Protein AF-A0A1D6JJ36-F1 (afdb_monomer_lite)

Radius of gyration: 31.36 Å; chains: 1; bounding box: 40×30×105 Å

Structure (mmCIF, N/CA/C/O backbone):
data_AF-A0A1D6JJ36-F1
#
_entry.id   AF-A0A1D6JJ36-F1
#
loop_
_atom_site.group_PDB
_atom_site.id
_atom_site.type_symbol
_atom_site.label_atom_id
_atom_site.label_alt_id
_atom_site.label_comp_id
_atom_site.label_asym_id
_atom_site.label_entity_id
_atom_site.label_seq_id
_atom_site.pdbx_PDB_ins_code
_atom_site.Cartn_x
_atom_site.Cartn_y
_atom_site.Cartn_z
_atom_site.occupancy
_atom_site.B_iso_or_equiv
_atom_site.auth_seq_id
_atom_site.auth_comp_id
_atom_site.auth_asym_id
_atom_site.auth_atom_id
_atom_site.pdbx_PDB_model_num
ATOM 1 N N . MET A 1 1 ? 16.100 19.252 -15.724 1.00 72.81 1 MET A N 1
ATOM 2 C CA . MET A 1 1 ? 16.380 17.835 -15.409 1.00 72.81 1 MET A CA 1
ATOM 3 C C . MET A 1 1 ? 15.052 17.180 -15.075 1.00 72.81 1 MET A C 1
ATOM 5 O O . MET A 1 1 ? 14.300 17.784 -14.323 1.00 72.81 1 MET A O 1
ATOM 9 N N . ALA A 1 2 ? 14.725 16.039 -15.679 1.00 86.88 2 ALA A N 1
ATOM 10 C CA . ALA A 1 2 ? 13.455 15.349 -15.452 1.00 86.88 2 ALA A CA 1
ATOM 11 C C . ALA A 1 2 ? 13.723 13.976 -14.833 1.00 86.88 2 ALA A C 1
ATOM 13 O O . ALA A 1 2 ? 14.685 13.310 -15.214 1.00 86.88 2 ALA A O 1
ATOM 14 N N . ALA A 1 3 ? 12.874 13.575 -13.891 1.00 93.75 3 ALA A N 1
ATOM 15 C CA . ALA A 1 3 ? 12.862 12.232 -13.334 1.00 93.75 3 ALA A CA 1
ATOM 16 C C . ALA A 1 3 ? 11.668 11.473 -13.917 1.00 93.75 3 ALA A C 1
ATOM 18 O O . ALA A 1 3 ? 10.555 11.998 -13.953 1.00 93.75 3 ALA A O 1
ATOM 19 N N . TYR A 1 4 ? 11.904 10.242 -14.363 1.00 93.38 4 TYR A N 1
ATOM 20 C CA . TYR A 1 4 ? 10.872 9.366 -14.908 1.00 93.38 4 TYR A CA 1
ATOM 21 C C . TYR A 1 4 ? 10.717 8.149 -14.003 1.00 93.38 4 TYR A C 1
ATOM 23 O O . TYR A 1 4 ? 11.706 7.547 -13.589 1.00 93.38 4 TYR A O 1
ATOM 31 N N . LYS A 1 5 ? 9.468 7.777 -13.710 1.00 91.94 5 LYS A N 1
ATOM 32 C CA . LYS A 1 5 ? 9.129 6.548 -12.990 1.00 91.94 5 LYS A CA 1
ATOM 33 C C . LYS A 1 5 ? 8.447 5.598 -13.959 1.00 91.94 5 LYS A C 1
ATOM 35 O O . LYS A 1 5 ? 7.491 5.980 -14.627 1.00 91.94 5 LYS A O 1
ATOM 40 N N . MET A 1 6 ? 8.927 4.364 -14.016 1.00 90.38 6 MET A N 1
ATOM 41 C CA . MET A 1 6 ? 8.354 3.325 -14.862 1.00 90.38 6 MET A CA 1
ATOM 42 C C . MET A 1 6 ? 8.158 2.038 -14.070 1.00 90.38 6 MET A C 1
ATOM 44 O O . MET A 1 6 ? 8.914 1.750 -13.142 1.00 90.38 6 MET A O 1
ATOM 48 N N . PHE A 1 7 ? 7.150 1.266 -14.461 1.00 89.00 7 PHE A N 1
ATOM 49 C CA . PHE A 1 7 ? 6.841 -0.034 -13.881 1.00 89.00 7 PHE A CA 1
ATOM 50 C C . PHE A 1 7 ? 6.916 -1.093 -14.975 1.00 89.00 7 PHE A C 1
ATOM 52 O O . PHE A 1 7 ? 6.488 -0.860 -16.103 1.00 89.00 7 PHE A O 1
ATOM 59 N N . SER A 1 8 ? 7.452 -2.261 -14.638 1.00 89.12 8 SER A N 1
ATOM 60 C CA . SER A 1 8 ? 7.505 -3.408 -15.539 1.00 89.12 8 SER A CA 1
ATOM 61 C C . SER A 1 8 ? 7.323 -4.692 -14.744 1.00 89.12 8 SER A C 1
ATOM 63 O O . SER A 1 8 ? 7.821 -4.804 -13.626 1.00 89.12 8 SER A O 1
ATOM 65 N N . ARG A 1 9 ? 6.628 -5.668 -15.339 1.00 87.00 9 ARG A N 1
ATOM 66 C CA . ARG A 1 9 ? 6.454 -7.014 -14.763 1.00 87.00 9 ARG A CA 1
ATOM 67 C C . ARG A 1 9 ? 7.745 -7.836 -14.784 1.00 87.00 9 ARG A C 1
ATOM 69 O O . ARG A 1 9 ? 7.861 -8.808 -14.050 1.00 87.00 9 ARG A O 1
ATOM 76 N N . ALA A 1 10 ? 8.702 -7.452 -15.626 1.00 87.56 10 ALA A N 1
ATOM 77 C CA . ALA A 1 10 ? 10.008 -8.087 -15.745 1.00 87.56 10 ALA A CA 1
ATOM 78 C C . ALA A 1 10 ? 11.129 -7.045 -15.657 1.00 87.56 10 ALA A C 1
ATOM 80 O O . ALA A 1 10 ? 10.922 -5.856 -15.923 1.00 87.56 10 ALA A O 1
ATOM 81 N N . LYS A 1 11 ? 12.342 -7.488 -15.313 1.00 87.81 11 LYS A N 1
ATOM 82 C CA . LYS A 1 11 ? 13.521 -6.618 -15.308 1.00 87.81 11 LYS A CA 1
ATOM 83 C C . LYS A 1 11 ? 13.751 -6.068 -16.720 1.00 87.81 11 LYS A C 1
ATOM 85 O O . LYS A 1 11 ? 14.017 -6.833 -17.637 1.00 87.81 11 LYS A O 1
ATOM 90 N N . LEU A 1 12 ? 13.672 -4.748 -16.871 1.00 91.12 12 LEU A N 1
ATOM 91 C CA . LEU A 1 12 ? 14.003 -4.068 -18.126 1.00 91.12 12 LEU A CA 1
ATOM 92 C C . LEU A 1 12 ? 15.516 -4.079 -18.320 1.00 91.12 12 LEU A C 1
ATOM 94 O O . LEU A 1 12 ? 16.234 -3.661 -17.413 1.00 91.12 12 LEU A O 1
ATOM 98 N N . ASP A 1 13 ? 16.015 -4.543 -19.455 1.00 91.56 13 ASP A N 1
ATOM 99 C CA . ASP A 1 13 ? 17.441 -4.466 -19.756 1.00 91.56 13 ASP A CA 1
ATOM 100 C C . ASP A 1 13 ? 17.872 -3.016 -20.037 1.00 91.56 13 ASP A C 1
ATOM 102 O O . ASP A 1 13 ? 17.048 -2.143 -20.320 1.00 91.56 13 ASP A O 1
ATOM 106 N N . ASP A 1 14 ? 19.166 -2.727 -19.890 1.00 93.19 14 ASP A N 1
ATOM 107 C CA . ASP A 1 14 ? 19.664 -1.367 -20.110 1.00 93.19 14 ASP A CA 1
ATOM 108 C C . ASP A 1 14 ? 19.622 -0.961 -21.587 1.00 93.19 14 ASP A C 1
ATOM 110 O O . ASP A 1 14 ? 19.355 0.205 -21.862 1.00 93.19 14 ASP A O 1
ATOM 114 N N . GLY A 1 15 ? 19.759 -1.905 -22.523 1.00 94.81 15 GLY A N 1
ATOM 115 C CA . GLY A 1 15 ? 19.675 -1.626 -23.958 1.00 94.81 15 GLY A CA 1
ATOM 116 C C . GLY A 1 15 ? 18.288 -1.148 -24.396 1.00 94.81 15 GLY A C 1
ATOM 117 O O . GLY A 1 15 ? 18.173 -0.253 -25.229 1.00 94.81 15 GLY A O 1
ATOM 118 N N . LEU A 1 16 ? 17.222 -1.693 -23.811 1.00 93.38 16 LEU A N 1
ATOM 119 C CA . LEU A 1 16 ? 15.851 -1.231 -24.013 1.00 93.38 16 LEU A CA 1
ATOM 120 C C . LEU A 1 16 ? 15.651 0.169 -23.432 1.00 93.38 16 LEU A C 1
ATOM 122 O O . LEU A 1 16 ? 15.018 1.024 -24.049 1.00 93.38 16 LEU A O 1
ATOM 126 N N . LEU A 1 17 ? 16.202 0.432 -22.250 1.00 95.06 17 LEU A N 1
ATOM 127 C CA . LEU A 1 17 ? 16.105 1.756 -21.642 1.00 95.06 17 LEU A CA 1
ATOM 128 C C . LEU A 1 17 ? 16.887 2.813 -22.435 1.00 95.06 17 LEU A C 1
ATOM 130 O O . LEU A 1 17 ? 16.424 3.947 -22.520 1.00 95.06 17 LEU A O 1
ATOM 134 N N . ASP A 1 18 ? 18.009 2.448 -23.056 1.00 94.81 18 ASP A N 1
ATOM 135 C CA . ASP A 1 18 ? 18.776 3.333 -23.946 1.00 94.81 18 ASP A CA 1
ATOM 136 C C . ASP A 1 18 ? 18.049 3.624 -25.265 1.00 94.81 18 ASP A C 1
ATOM 138 O O . ASP A 1 18 ? 18.260 4.670 -25.876 1.00 94.81 18 ASP A O 1
ATOM 142 N N . GLN A 1 19 ? 17.144 2.740 -25.693 1.00 95.38 19 GLN A N 1
ATOM 143 C CA . GLN A 1 19 ? 16.254 3.006 -26.827 1.00 95.38 19 GLN A CA 1
ATOM 144 C C . GLN A 1 19 ? 15.110 3.954 -26.448 1.00 95.38 19 GLN A C 1
ATOM 146 O O . GLN A 1 19 ? 14.708 4.791 -27.255 1.00 95.38 19 GLN A O 1
ATOM 151 N N . ILE A 1 20 ? 14.577 3.831 -25.227 1.00 94.31 20 ILE A N 1
ATOM 152 C CA . ILE A 1 20 ? 13.465 4.662 -24.737 1.00 94.31 20 ILE A CA 1
ATOM 153 C C . ILE A 1 20 ? 13.947 6.076 -24.387 1.00 94.31 20 ILE A C 1
ATOM 155 O O . ILE A 1 20 ? 13.266 7.061 -24.679 1.00 94.31 20 ILE A O 1
ATOM 159 N N . PHE A 1 21 ? 15.109 6.192 -23.744 1.00 93.69 21 PHE A N 1
ATOM 160 C CA . PHE A 1 21 ? 15.634 7.454 -23.240 1.00 93.69 21 PHE A CA 1
ATOM 161 C C . PHE A 1 21 ? 16.876 7.878 -24.014 1.00 93.69 21 PHE A C 1
ATOM 163 O O . PHE A 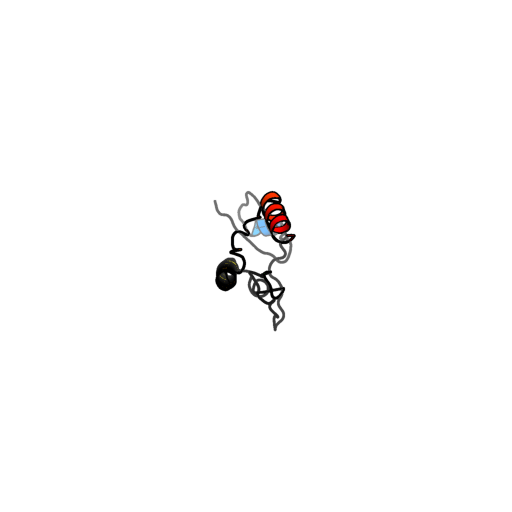1 21 ? 17.887 7.187 -24.010 1.00 93.69 21 PHE A O 1
ATOM 170 N N . ARG A 1 22 ? 16.848 9.091 -24.580 1.00 91.25 22 ARG A N 1
ATOM 171 C CA . ARG A 1 22 ? 17.992 9.660 -25.312 1.00 91.25 22 ARG A CA 1
ATOM 172 C C . ARG A 1 22 ? 19.274 9.754 -24.470 1.00 91.25 22 ARG A C 1
ATOM 174 O O . ARG A 1 22 ? 20.365 9.667 -25.021 1.00 91.25 22 ARG A O 1
ATOM 181 N N . ALA A 1 23 ? 19.147 10.003 -23.167 1.00 91.25 23 ALA A N 1
ATOM 182 C CA . ALA A 1 23 ? 20.258 10.017 -22.218 1.00 91.25 23 ALA A CA 1
ATOM 183 C C . ALA A 1 23 ? 19.745 9.759 -20.795 1.00 91.25 23 ALA A C 1
ATOM 185 O O . ALA A 1 23 ? 18.678 10.255 -20.419 1.00 91.25 23 ALA A O 1
ATOM 186 N N . ARG A 1 24 ? 20.522 9.021 -19.995 1.00 92.88 24 ARG A N 1
ATOM 187 C CA . ARG A 1 24 ? 20.242 8.719 -18.584 1.00 92.88 24 ARG A CA 1
ATOM 188 C C . ARG A 1 24 ? 21.496 8.982 -17.753 1.00 92.88 24 ARG A C 1
ATOM 190 O O . ARG A 1 24 ? 22.583 8.593 -18.157 1.00 92.88 24 ARG A O 1
ATOM 197 N N . ILE A 1 25 ? 21.336 9.654 -16.614 1.00 93.56 25 ILE A N 1
ATOM 198 C CA . ILE A 1 25 ? 22.439 9.945 -15.676 1.00 93.56 25 ILE A CA 1
ATOM 199 C C . ILE A 1 25 ? 22.490 8.881 -14.577 1.00 93.56 25 ILE A C 1
ATOM 201 O O . ILE A 1 25 ? 23.558 8.407 -14.211 1.00 93.56 25 ILE A O 1
ATOM 205 N N . GLU A 1 26 ? 21.321 8.482 -14.079 1.00 93.12 26 GLU A N 1
ATOM 206 C CA . GLU A 1 26 ? 21.169 7.499 -13.014 1.00 93.12 26 GLU A CA 1
ATOM 207 C C . GLU A 1 26 ? 19.969 6.598 -13.325 1.00 93.12 26 GLU A C 1
ATOM 209 O O . GLU A 1 26 ? 18.997 7.020 -13.957 1.00 93.12 26 GLU A O 1
ATOM 214 N N . THR A 1 27 ? 20.036 5.333 -12.914 1.00 94.25 27 THR A N 1
ATOM 215 C CA . THR A 1 27 ? 18.909 4.398 -12.984 1.00 94.25 27 THR A CA 1
ATOM 216 C C . THR A 1 27 ? 18.826 3.627 -11.673 1.00 94.25 27 THR A C 1
ATOM 218 O O . THR A 1 27 ? 19.649 2.757 -11.401 1.00 94.25 27 THR A O 1
ATOM 221 N N . ILE A 1 28 ? 17.802 3.929 -10.874 1.00 93.75 28 ILE A N 1
ATOM 222 C CA . ILE A 1 28 ? 17.497 3.210 -9.634 1.00 93.75 28 ILE A CA 1
ATOM 223 C C . ILE A 1 28 ? 16.445 2.145 -9.942 1.00 93.75 28 ILE A C 1
ATOM 225 O O . ILE A 1 28 ? 15.417 2.425 -10.559 1.00 93.75 28 ILE A O 1
ATOM 229 N N . ARG A 1 29 ? 16.700 0.908 -9.509 1.00 92.19 29 ARG A N 1
ATOM 230 C CA . ARG A 1 29 ? 15.814 -0.240 -9.732 1.00 92.19 29 ARG A CA 1
ATOM 231 C C . ARG A 1 29 ? 15.407 -0.821 -8.393 1.00 92.19 29 ARG A C 1
ATOM 233 O O . ARG A 1 29 ? 16.258 -1.232 -7.613 1.00 92.19 29 ARG A O 1
ATOM 240 N N . ILE A 1 30 ? 14.105 -0.881 -8.157 1.00 90.94 30 ILE A N 1
ATOM 241 C CA . ILE A 1 30 ? 13.535 -1.453 -6.942 1.00 90.94 30 ILE A CA 1
ATOM 242 C C . ILE A 1 30 ? 12.657 -2.621 -7.370 1.00 90.94 30 ILE A C 1
ATOM 244 O O . ILE A 1 30 ? 11.730 -2.438 -8.159 1.00 90.94 30 ILE A O 1
ATOM 248 N N . ASN A 1 31 ? 12.967 -3.820 -6.875 1.00 87.06 31 ASN A N 1
ATOM 249 C CA . ASN A 1 31 ? 12.076 -4.963 -7.023 1.00 87.06 31 ASN A CA 1
ATOM 250 C C . ASN A 1 31 ? 11.013 -4.877 -5.927 1.00 87.06 31 ASN A C 1
ATOM 252 O O . ASN A 1 31 ? 11.280 -5.194 -4.770 1.00 87.06 31 ASN A O 1
ATOM 256 N N . TRP A 1 32 ? 9.842 -4.371 -6.297 1.00 81.19 32 TRP A N 1
ATOM 257 C CA . TRP A 1 32 ? 8.715 -4.191 -5.396 1.00 81.19 32 TRP A CA 1
ATOM 258 C C . TRP A 1 32 ? 7.617 -5.183 -5.769 1.00 81.19 32 TRP A C 1
ATOM 260 O O . TRP A 1 32 ? 7.270 -5.288 -6.947 1.00 81.19 32 TRP A O 1
ATOM 270 N N . ALA A 1 33 ? 7.045 -5.875 -4.780 1.00 73.69 33 ALA A N 1
ATOM 271 C CA . ALA A 1 33 ? 5.821 -6.653 -4.958 1.00 73.69 33 ALA A CA 1
ATOM 272 C C . ALA A 1 33 ? 4.656 -5.676 -5.179 1.00 73.69 33 ALA A C 1
ATOM 274 O O . ALA A 1 33 ? 3.960 -5.276 -4.248 1.00 73.69 33 ALA A O 1
ATOM 275 N N . ALA A 1 34 ? 4.541 -5.170 -6.405 1.00 69.62 34 ALA A N 1
ATOM 276 C CA . ALA A 1 34 ? 3.588 -4.134 -6.757 1.00 69.62 34 ALA A CA 1
ATOM 277 C C . ALA A 1 34 ? 2.273 -4.764 -7.202 1.00 69.62 34 ALA A C 1
ATOM 279 O O . ALA A 1 34 ? 2.284 -5.632 -8.069 1.00 69.62 34 ALA A O 1
ATOM 280 N N . TYR A 1 35 ? 1.177 -4.237 -6.651 1.00 68.38 35 TYR A N 1
ATOM 281 C CA . TYR A 1 35 ? -0.213 -4.526 -7.006 1.00 68.38 35 TYR A CA 1
ATOM 282 C C . TYR A 1 35 ? -0.608 -5.998 -6.817 1.00 68.38 35 TYR A C 1
ATOM 284 O O . TYR A 1 35 ? -0.258 -6.849 -7.636 1.00 68.38 35 TYR A O 1
ATOM 292 N N . PRO A 1 36 ? -1.358 -6.317 -5.749 1.00 70.94 36 PRO A N 1
ATOM 293 C CA . PRO A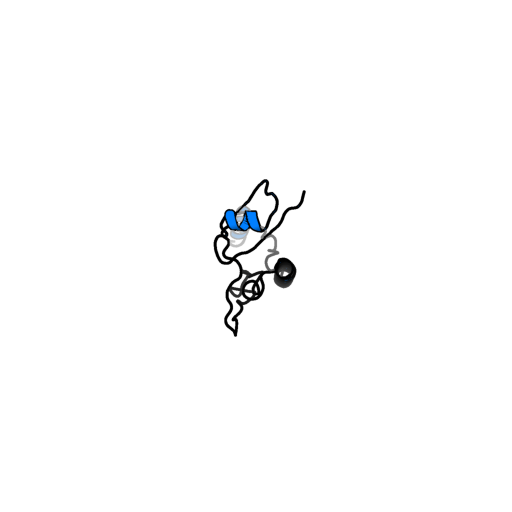 1 36 ? -1.917 -7.646 -5.604 1.00 70.94 36 PRO A CA 1
ATOM 294 C C . PRO A 1 36 ? -2.785 -7.996 -6.817 1.00 70.94 36 PRO A C 1
ATOM 296 O O . PRO A 1 36 ? -3.456 -7.149 -7.409 1.00 70.94 36 PRO A O 1
ATOM 299 N N . HIS A 1 37 ? -2.765 -9.269 -7.188 1.00 75.62 37 HIS A N 1
ATOM 300 C CA . HIS A 1 37 ? -3.724 -9.806 -8.137 1.00 75.62 37 HIS A CA 1
ATOM 301 C C . HIS A 1 37 ? -4.990 -10.183 -7.373 1.00 75.62 37 HIS A C 1
ATOM 303 O O . HIS A 1 37 ? -4.932 -11.024 -6.477 1.00 75.62 37 HIS A O 1
ATOM 309 N N . TYR A 1 38 ? -6.112 -9.556 -7.719 1.00 74.81 38 TYR A N 1
ATOM 310 C CA . TYR A 1 38 ? -7.399 -9.842 -7.088 1.00 74.81 38 TYR A CA 1
ATOM 311 C C . TYR A 1 38 ? -8.199 -10.859 -7.880 1.00 74.81 38 TYR A C 1
ATOM 313 O O . TYR A 1 38 ? -8.104 -10.932 -9.109 1.00 74.81 38 TYR A O 1
ATOM 321 N N . GLN A 1 39 ? -9.002 -11.627 -7.153 1.00 79.75 39 GLN A N 1
ATOM 322 C CA . GLN A 1 39 ? -9.950 -12.559 -7.725 1.00 79.75 39 GLN A CA 1
ATOM 323 C C . GLN A 1 39 ? -11.274 -12.417 -6.983 1.00 79.75 39 GLN A C 1
ATOM 325 O O . GLN A 1 39 ? -11.385 -12.795 -5.820 1.00 79.75 39 GLN A O 1
ATOM 330 N N . ALA A 1 40 ? -12.259 -11.855 -7.680 1.00 81.75 40 ALA A N 1
ATOM 331 C CA . ALA A 1 40 ? -13.546 -11.530 -7.095 1.00 81.75 40 ALA A CA 1
ATOM 332 C C . ALA A 1 40 ? -14.351 -12.793 -6.711 1.00 81.75 40 ALA A C 1
ATOM 334 O O . ALA A 1 40 ? -14.294 -13.795 -7.438 1.00 81.75 40 ALA A O 1
ATOM 335 N N . PRO A 1 41 ? -15.169 -12.728 -5.641 1.00 85.38 41 PRO A N 1
ATOM 336 C CA . PRO A 1 41 ? -15.332 -11.580 -4.744 1.00 85.38 41 PRO A CA 1
ATOM 337 C C . PRO A 1 41 ? -14.204 -11.482 -3.705 1.00 85.38 41 PRO A C 1
ATOM 339 O O . PRO A 1 41 ? -13.816 -12.475 -3.096 1.00 85.38 41 PRO A O 1
ATOM 342 N N . GLU A 1 42 ? -13.706 -10.272 -3.470 1.00 77.75 42 GLU A N 1
ATOM 343 C CA . GLU A 1 42 ? -12.709 -10.009 -2.438 1.00 77.75 42 GLU A CA 1
ATOM 344 C C . GLU A 1 42 ? -13.357 -9.990 -1.047 1.00 77.75 42 GLU A C 1
ATOM 346 O O . GLU A 1 42 ? -14.328 -9.273 -0.798 1.00 77.75 42 GLU A O 1
ATOM 351 N N . GLU A 1 43 ? -12.780 -10.741 -0.111 1.00 81.94 43 GLU A N 1
ATOM 352 C CA . GLU A 1 43 ? -13.130 -10.646 1.304 1.00 81.94 43 GLU A CA 1
ATOM 353 C C . GLU A 1 43 ? -12.210 -9.641 2.003 1.00 81.94 43 GLU A C 1
ATOM 355 O O . GLU A 1 43 ? -10.983 -9.779 2.008 1.00 81.94 43 GLU A O 1
ATOM 360 N N . PHE A 1 44 ? -12.804 -8.610 2.605 1.00 81.25 44 PHE A N 1
ATOM 361 C CA . PHE A 1 44 ? -12.071 -7.597 3.361 1.00 81.25 44 PHE A CA 1
ATOM 362 C C . PHE A 1 44 ? -12.025 -7.952 4.841 1.00 81.25 44 PHE A C 1
ATOM 364 O O . PHE A 1 44 ? -13.032 -8.334 5.439 1.00 81.25 44 PHE A O 1
ATOM 371 N N . ALA A 1 45 ? -10.859 -7.761 5.455 1.00 83.94 45 ALA A N 1
ATOM 372 C CA . ALA A 1 45 ? -10.721 -7.906 6.896 1.00 83.94 45 ALA A CA 1
ATOM 373 C C . ALA A 1 45 ? -11.608 -6.881 7.635 1.00 83.94 45 ALA A C 1
ATOM 375 O O . ALA A 1 45 ? -11.794 -5.757 7.157 1.00 83.94 45 ALA A O 1
ATOM 376 N N . PRO A 1 46 ? -12.144 -7.227 8.817 1.00 86.94 46 PRO A N 1
ATOM 377 C CA . PRO A 1 46 ? -12.878 -6.272 9.632 1.00 86.94 46 PRO A CA 1
ATOM 378 C C . PRO A 1 46 ? -11.948 -5.158 10.132 1.00 86.94 46 PRO A C 1
ATOM 380 O O . PRO A 1 46 ? -10.762 -5.373 10.373 1.00 86.94 46 PRO A O 1
ATOM 383 N N . ILE A 1 47 ? -12.505 -3.965 10.358 1.00 88.38 47 ILE A N 1
ATOM 384 C CA . ILE A 1 47 ? -11.748 -2.822 10.902 1.00 88.38 47 ILE A CA 1
ATOM 385 C C . ILE A 1 47 ? -11.249 -3.115 12.326 1.00 88.38 47 ILE A C 1
ATOM 387 O O . ILE A 1 47 ? -10.185 -2.643 12.710 1.00 88.38 47 ILE A O 1
ATOM 391 N N . VAL A 1 48 ? -11.994 -3.897 13.114 1.00 91.31 48 VAL A N 1
ATOM 392 C CA . VAL A 1 48 ? -11.591 -4.337 14.460 1.00 91.31 48 VAL A CA 1
ATOM 393 C C . VAL A 1 48 ? -11.243 -5.816 14.394 1.00 91.31 48 VAL A C 1
ATOM 395 O O . VAL A 1 48 ? -12.116 -6.639 14.133 1.00 91.31 48 VAL A O 1
ATOM 398 N N . LEU A 1 49 ? -9.978 -6.146 14.637 1.00 89.62 49 LEU A N 1
ATOM 399 C CA . LEU A 1 49 ? -9.450 -7.492 14.417 1.00 89.62 49 LEU A CA 1
ATOM 400 C C . LEU A 1 49 ? -9.717 -8.448 15.583 1.00 89.62 49 LEU A C 1
ATOM 402 O O . LEU A 1 49 ? -9.894 -9.641 15.372 1.00 89.62 49 LEU A O 1
ATOM 406 N N . ASP A 1 50 ? -9.745 -7.934 16.813 1.00 89.81 50 ASP A N 1
ATOM 407 C CA . ASP A 1 50 ? -9.817 -8.738 18.042 1.00 89.81 50 ASP A CA 1
ATOM 408 C C . ASP A 1 50 ? -11.119 -8.537 18.836 1.00 89.81 50 ASP A C 1
ATOM 410 O O . ASP A 1 50 ? -11.254 -9.023 19.960 1.00 89.81 50 ASP A O 1
ATOM 414 N N . GLY A 1 51 ? -12.062 -7.765 18.288 1.00 85.38 51 GLY A N 1
ATOM 415 C CA . GLY A 1 51 ? -13.271 -7.326 18.990 1.00 85.38 51 GLY A CA 1
ATOM 416 C C . GLY A 1 51 ? -13.017 -6.365 20.163 1.00 85.38 51 GLY A C 1
ATOM 417 O O . GLY A 1 51 ? -13.965 -6.001 20.857 1.00 85.38 51 GLY A O 1
ATOM 418 N N . LYS A 1 52 ? -11.770 -5.932 20.390 1.00 85.75 52 LYS A N 1
ATOM 419 C CA . LYS A 1 52 ? -11.358 -5.037 21.477 1.00 85.75 52 LYS A CA 1
ATOM 420 C C . LYS A 1 52 ? -10.752 -3.758 20.903 1.00 85.75 52 LYS A C 1
ATOM 422 O O . LYS A 1 52 ? -11.500 -2.876 20.488 1.00 85.75 52 LYS A O 1
ATOM 427 N N . GLN A 1 53 ? -9.428 -3.612 20.925 1.00 86.81 53 GLN A N 1
ATOM 428 C CA . GLN A 1 53 ? -8.730 -2.363 20.592 1.00 86.81 53 GLN A CA 1
ATOM 429 C C . GLN A 1 53 ? -7.607 -2.563 19.566 1.00 86.81 53 GLN A C 1
ATOM 431 O O . GLN A 1 53 ? -6.779 -1.670 19.390 1.00 86.81 53 GLN A O 1
ATOM 436 N N . LEU A 1 54 ? -7.586 -3.700 18.864 1.00 90.75 54 LEU A N 1
ATOM 437 C CA . LEU A 1 54 ? -6.711 -3.896 17.716 1.00 90.75 54 LEU A CA 1
ATOM 438 C C . LEU A 1 54 ? -7.456 -3.523 16.430 1.00 90.75 54 LEU A C 1
ATOM 440 O O . LEU A 1 54 ? -8.424 -4.183 16.048 1.00 90.75 54 LEU A O 1
ATOM 444 N N . TYR A 1 55 ? -6.993 -2.469 15.759 1.00 90.81 55 TYR A N 1
ATOM 445 C CA . TYR A 1 55 ? -7.632 -1.935 14.557 1.00 90.81 55 TYR A CA 1
ATOM 446 C C . TYR A 1 55 ? -6.769 -2.162 13.322 1.00 90.81 55 TYR A C 1
ATOM 448 O O . TYR A 1 55 ? -5.568 -1.888 13.336 1.00 90.81 55 TYR A O 1
ATOM 456 N N . TYR A 1 56 ? -7.399 -2.598 12.235 1.00 89.00 56 TYR A N 1
ATOM 457 C CA . TYR A 1 56 ? -6.783 -2.626 10.919 1.00 89.00 56 TYR A CA 1
ATOM 458 C C . TYR A 1 56 ? -7.176 -1.370 10.154 1.00 89.00 56 TYR A C 1
ATOM 460 O O . TYR A 1 56 ? -8.312 -1.210 9.717 1.00 89.00 56 TYR A O 1
ATOM 468 N N . VAL A 1 57 ? -6.224 -0.446 10.046 1.00 84.81 57 VAL A N 1
ATOM 469 C CA . VAL A 1 57 ? -6.476 0.894 9.510 1.00 84.81 57 VAL A CA 1
ATOM 470 C C . VAL A 1 57 ? -6.795 0.871 8.023 1.00 84.81 57 VAL A C 1
ATOM 472 O O . VAL A 1 57 ? -7.639 1.644 7.603 1.00 84.81 57 VAL A O 1
ATOM 475 N N . ASN A 1 58 ? -6.186 -0.010 7.231 1.00 79.62 58 ASN A N 1
ATOM 476 C CA . ASN A 1 58 ? -6.465 -0.071 5.800 1.00 79.62 58 ASN A CA 1
ATOM 477 C C . ASN A 1 58 ? -7.006 -1.441 5.391 1.00 79.62 58 ASN A C 1
ATOM 479 O O . ASN A 1 58 ? -6.317 -2.235 4.761 1.00 79.62 58 ASN A O 1
ATOM 483 N N . THR A 1 59 ? -8.259 -1.720 5.752 1.00 73.94 59 THR A N 1
ATOM 484 C CA . THR A 1 59 ? -8.958 -2.953 5.349 1.00 73.94 59 THR A CA 1
ATOM 485 C C . THR A 1 59 ? -9.117 -3.080 3.837 1.00 73.94 59 THR A C 1
ATOM 487 O O . THR A 1 59 ? -9.221 -4.193 3.329 1.00 73.94 59 THR A O 1
ATOM 490 N N . PHE A 1 60 ? -9.102 -1.951 3.125 1.00 72.50 60 PHE A N 1
ATOM 491 C CA . PHE A 1 60 ? -9.211 -1.871 1.672 1.00 72.50 60 PHE A CA 1
ATOM 492 C C . PHE A 1 60 ? -7.845 -1.896 0.968 1.00 72.50 60 PHE A C 1
ATOM 494 O O . PHE A 1 60 ? -7.801 -1.858 -0.256 1.00 72.50 60 PHE A O 1
ATOM 501 N N . GLU A 1 61 ? -6.738 -2.009 1.717 1.00 70.81 61 GLU A N 1
ATOM 502 C CA . GLU A 1 61 ? -5.378 -2.152 1.170 1.00 70.81 61 GLU A CA 1
ATOM 503 C C . GLU A 1 61 ? -5.284 -3.344 0.225 1.00 70.81 61 GLU A C 1
ATOM 505 O O . GLU A 1 61 ? -4.528 -3.286 -0.744 1.00 70.81 61 GLU A O 1
ATOM 510 N N . SER A 1 62 ? -6.072 -4.399 0.496 1.00 63.53 62 SER A N 1
ATOM 511 C CA . SER A 1 62 ? -6.272 -5.467 -0.467 1.00 63.53 62 SER A CA 1
ATOM 512 C C . SER A 1 62 ? -6.831 -4.859 -1.742 1.00 63.53 62 SER A C 1
ATOM 514 O O . SER A 1 62 ? -6.029 -4.724 -2.623 1.00 63.53 62 SER A O 1
ATOM 516 N N . ALA A 1 63 ? -8.066 -4.380 -1.887 1.00 63.84 63 ALA A N 1
ATOM 517 C CA . ALA A 1 63 ? -8.598 -3.960 -3.201 1.00 63.84 63 ALA A CA 1
ATOM 518 C C . ALA A 1 63 ? -7.996 -2.695 -3.848 1.00 63.84 63 ALA A C 1
ATOM 520 O O . ALA A 1 63 ? -7.963 -2.601 -5.076 1.00 63.84 63 ALA A O 1
ATOM 521 N N . ALA A 1 64 ? -7.551 -1.706 -3.072 1.00 64.06 64 ALA A N 1
ATOM 522 C CA . ALA A 1 64 ? -6.939 -0.493 -3.605 1.00 64.06 64 ALA A CA 1
ATOM 523 C C . ALA A 1 64 ? -5.964 0.131 -2.597 1.00 64.06 64 ALA A C 1
ATOM 525 O O . ALA A 1 64 ? -6.355 0.792 -1.633 1.00 64.06 64 ALA A O 1
ATOM 526 N N . SER A 1 65 ? -4.669 -0.032 -2.867 1.00 64.00 65 SER A N 1
ATOM 527 C CA . SER A 1 65 ? -3.594 0.627 -2.123 1.00 64.00 65 SER A CA 1
ATOM 528 C C . SER A 1 65 ? -3.438 2.074 -2.601 1.00 64.00 65 SER A C 1
ATOM 530 O O . SER A 1 65 ? -2.701 2.374 -3.544 1.00 64.00 65 SER A O 1
ATOM 532 N N . ALA A 1 66 ? -4.189 2.981 -1.977 1.00 78.31 66 ALA A N 1
ATOM 533 C CA . ALA A 1 66 ? -4.045 4.419 -2.159 1.00 78.31 66 ALA A CA 1
ATOM 534 C C . ALA A 1 66 ? -3.778 5.095 -0.811 1.00 78.31 66 ALA A C 1
ATOM 536 O O . ALA A 1 66 ? -4.468 4.845 0.179 1.00 78.31 66 ALA A O 1
ATOM 537 N N . ILE A 1 67 ? -2.790 5.996 -0.793 1.00 83.38 67 ILE A N 1
ATOM 538 C CA . ILE A 1 67 ? -2.416 6.782 0.396 1.00 83.38 67 ILE A CA 1
ATOM 539 C C . ILE A 1 67 ? -3.629 7.548 0.944 1.00 83.38 67 ILE A C 1
ATOM 541 O O . ILE A 1 67 ? -3.819 7.626 2.155 1.00 83.38 67 ILE A O 1
ATOM 545 N N . GLU A 1 68 ? -4.471 8.068 0.051 1.00 84.12 68 GLU A N 1
ATOM 546 C CA . GLU A 1 68 ? -5.695 8.799 0.389 1.00 84.12 68 GLU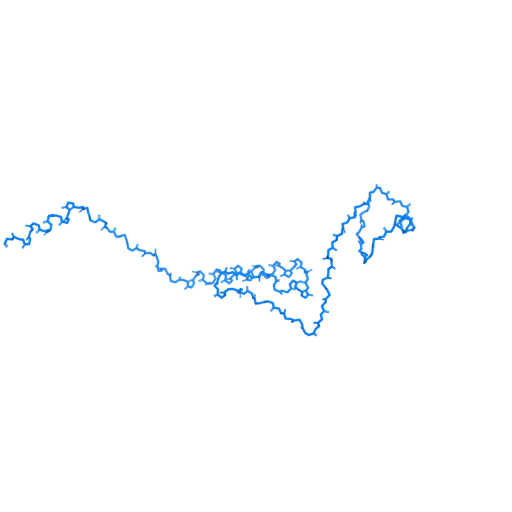 A CA 1
ATOM 547 C C . GLU A 1 68 ? -6.676 7.924 1.179 1.00 84.12 68 GLU A C 1
ATOM 549 O O . GLU A 1 68 ? -7.163 8.335 2.232 1.00 84.12 68 GLU A O 1
ATOM 554 N N . THR A 1 69 ? -6.909 6.688 0.725 1.00 83.31 69 THR A N 1
ATOM 555 C CA . THR A 1 69 ? -7.779 5.723 1.410 1.00 83.31 69 THR A CA 1
ATOM 556 C C . THR A 1 69 ? -7.230 5.368 2.788 1.00 83.31 69 THR A C 1
ATOM 558 O O . THR A 1 69 ? -7.984 5.361 3.761 1.00 83.31 69 THR A O 1
ATOM 561 N N . GLY A 1 70 ? -5.914 5.156 2.895 1.00 86.44 70 GLY A N 1
ATOM 562 C CA . GLY A 1 70 ? -5.253 4.906 4.175 1.00 86.44 70 GLY A CA 1
ATOM 563 C C . GLY A 1 70 ? -5.399 6.072 5.159 1.00 86.44 70 GLY A C 1
ATOM 564 O O . GLY A 1 70 ? -5.683 5.849 6.335 1.00 86.44 70 GLY A O 1
ATOM 565 N N . ALA A 1 71 ? -5.271 7.316 4.689 1.00 89.38 71 ALA A N 1
ATOM 566 C CA . ALA A 1 71 ? -5.421 8.508 5.524 1.00 89.38 71 ALA A CA 1
ATOM 567 C C . ALA A 1 71 ? -6.857 8.674 6.050 1.00 89.38 71 ALA A C 1
ATOM 569 O O . ALA A 1 71 ? -7.058 8.873 7.249 1.00 89.38 71 ALA A O 1
ATOM 570 N N . VAL A 1 72 ? -7.859 8.531 5.175 1.00 88.75 72 VAL A N 1
ATOM 571 C CA . VAL A 1 72 ? -9.278 8.614 5.560 1.00 88.75 72 VAL A CA 1
ATOM 572 C C . VAL A 1 72 ? -9.640 7.511 6.556 1.00 88.75 72 VAL A C 1
ATOM 574 O O . VAL A 1 72 ? -10.312 7.756 7.560 1.00 88.75 72 VAL A O 1
ATOM 577 N N . ALA A 1 73 ? -9.174 6.285 6.318 1.00 88.38 73 ALA A N 1
ATOM 578 C CA . ALA A 1 73 ? -9.463 5.172 7.206 1.00 88.38 73 ALA A CA 1
ATOM 579 C C . ALA A 1 73 ? -8.770 5.322 8.577 1.00 88.38 73 ALA A C 1
ATOM 581 O O . ALA A 1 73 ? -9.379 5.016 9.606 1.00 88.38 73 ALA A O 1
ATOM 582 N N . ALA A 1 74 ? -7.560 5.893 8.622 1.00 90.94 74 ALA A N 1
ATOM 583 C CA . ALA A 1 74 ? -6.873 6.233 9.869 1.00 90.94 74 ALA A CA 1
ATOM 584 C C . ALA A 1 74 ? -7.651 7.262 10.701 1.00 90.94 74 ALA A C 1
ATOM 586 O O . ALA A 1 74 ? -7.811 7.075 11.909 1.00 90.94 74 ALA A O 1
ATOM 587 N N . GLU A 1 75 ? -8.180 8.313 10.067 1.00 93.19 75 GLU A N 1
ATOM 588 C CA . GLU A 1 75 ? -9.017 9.303 10.751 1.00 93.19 75 GLU A CA 1
ATOM 589 C C . GLU A 1 75 ? -10.257 8.645 11.373 1.00 93.19 75 GLU A C 1
ATOM 591 O O . GLU A 1 75 ? -10.580 8.875 12.543 1.00 93.19 75 GLU A O 1
ATOM 596 N N . ASN A 1 76 ? -10.927 7.772 10.621 1.00 92.12 76 ASN A N 1
ATOM 597 C CA . ASN A 1 76 ? -12.110 7.063 11.101 1.00 92.12 76 ASN A CA 1
ATOM 598 C C . ASN A 1 76 ? -11.792 6.135 12.282 1.00 92.12 76 ASN A C 1
ATOM 600 O O . ASN A 1 76 ? -12.538 6.118 13.263 1.00 92.12 76 ASN A O 1
ATOM 604 N N . VAL A 1 77 ? -10.670 5.408 12.235 1.00 93.12 77 VAL A N 1
ATOM 605 C CA . VAL A 1 77 ? -10.206 4.583 13.362 1.00 93.12 77 VAL A CA 1
ATOM 606 C C . VAL A 1 77 ? -9.907 5.447 14.588 1.00 93.12 77 VAL A C 1
ATOM 608 O O . VAL A 1 77 ? -10.327 5.095 15.689 1.00 93.12 77 VAL A O 1
ATOM 611 N N . ALA A 1 78 ? -9.261 6.604 14.423 1.00 94.00 78 ALA A N 1
ATOM 612 C CA . ALA A 1 78 ? -9.006 7.521 15.532 1.00 94.00 78 ALA A CA 1
ATOM 613 C C . ALA A 1 78 ? -10.313 8.016 16.177 1.00 94.00 78 ALA A C 1
ATOM 615 O O . ALA A 1 78 ? -10.453 7.986 17.401 1.00 94.00 78 ALA A O 1
ATOM 616 N N . ARG A 1 79 ? -11.312 8.396 15.368 1.00 93.44 79 ARG A N 1
ATOM 617 C CA . ARG A 1 79 ? -12.648 8.785 15.856 1.00 93.44 79 ARG A CA 1
ATOM 618 C C . ARG A 1 79 ? -13.351 7.638 16.583 1.00 93.44 79 ARG A C 1
ATOM 620 O O . ARG A 1 79 ? -13.963 7.866 17.626 1.00 93.44 79 ARG A O 1
ATOM 627 N N . LEU A 1 80 ? -13.234 6.412 16.074 1.00 91.56 80 LEU A N 1
ATOM 628 C CA . LEU A 1 80 ? -13.785 5.215 16.711 1.00 91.56 80 LEU A CA 1
ATOM 629 C C . LEU A 1 80 ? -13.135 4.947 18.076 1.00 91.56 80 LEU A C 1
ATOM 631 O O . LEU A 1 80 ? -13.842 4.657 19.042 1.00 91.56 80 LEU A O 1
ATOM 635 N N . ILE A 1 81 ? -11.809 5.085 18.174 1.00 92.50 81 ILE A N 1
ATOM 636 C CA . ILE A 1 81 ? -11.068 4.962 19.436 1.00 92.50 81 ILE A CA 1
ATOM 637 C C . ILE A 1 81 ? -11.547 6.018 20.432 1.00 92.50 81 ILE A C 1
ATOM 639 O O . ILE A 1 81 ? -11.922 5.666 21.549 1.00 92.50 81 ILE A O 1
ATOM 643 N N . ILE A 1 82 ? -11.596 7.291 20.026 1.00 93.00 82 ILE A N 1
ATOM 644 C CA . ILE A 1 82 ? -12.058 8.390 20.887 1.00 93.00 82 ILE A CA 1
ATOM 645 C C . ILE A 1 82 ? -13.479 8.118 21.380 1.00 93.00 82 ILE A C 1
ATOM 647 O O . ILE A 1 82 ? -13.718 8.175 22.580 1.00 93.00 82 ILE A O 1
ATOM 651 N N . SER A 1 83 ? -14.402 7.754 20.486 1.00 90.31 83 SER A N 1
ATOM 652 C CA . SER A 1 83 ? -15.785 7.435 20.850 1.00 90.31 83 SER A CA 1
ATOM 653 C C . SER A 1 83 ? -15.859 6.324 21.899 1.00 90.31 83 SER A C 1
ATOM 655 O O . SER A 1 83 ? -16.567 6.471 22.893 1.00 90.31 83 SER A O 1
ATOM 657 N N . ARG A 1 84 ? -15.085 5.245 21.741 1.00 89.06 84 ARG A N 1
ATOM 658 C CA . ARG A 1 84 ? -15.039 4.145 22.716 1.00 89.06 84 ARG A CA 1
ATOM 659 C C . A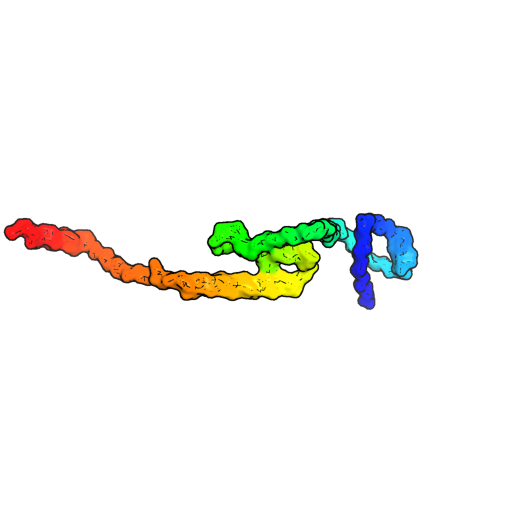RG A 1 84 ? -14.465 4.581 24.057 1.00 89.06 84 ARG A C 1
ATOM 661 O O . ARG A 1 84 ? -15.017 4.200 25.080 1.00 89.06 84 ARG A O 1
ATOM 66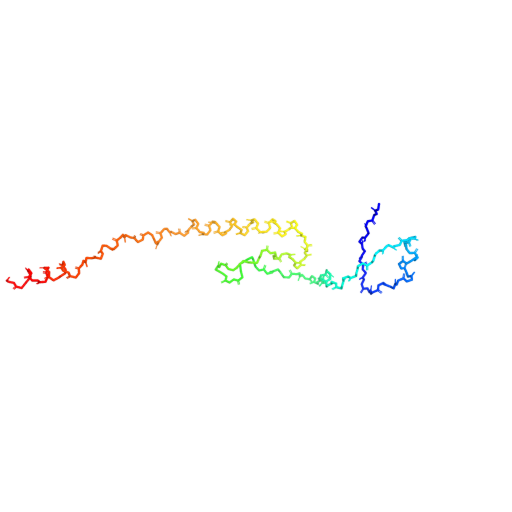8 N N . LEU A 1 85 ? -13.408 5.393 24.058 1.00 88.56 85 LEU A N 1
ATOM 669 C CA . LEU A 1 85 ? -12.815 5.932 25.283 1.00 88.56 85 LEU A CA 1
ATOM 670 C C . LEU A 1 85 ? -13.750 6.916 25.995 1.00 88.56 85 LEU A C 1
ATOM 672 O O . LEU A 1 85 ? -13.832 6.891 27.215 1.00 88.56 85 LEU A O 1
ATOM 676 N N . SER A 1 86 ? -14.485 7.753 25.260 1.00 84.00 86 SER A N 1
ATOM 677 C CA . SER A 1 86 ? -15.483 8.667 25.833 1.00 84.00 86 SER A CA 1
ATOM 678 C C . SER A 1 86 ? -16.706 7.938 26.393 1.00 84.00 86 SER A C 1
ATOM 680 O O . SER A 1 86 ? -17.365 8.454 27.290 1.00 84.00 86 SER A O 1
ATOM 682 N N . LEU A 1 87 ? -17.010 6.750 25.864 1.00 71.75 87 LEU A N 1
ATOM 683 C CA . LEU A 1 87 ? -18.063 5.865 26.361 1.00 71.75 87 LEU A CA 1
ATOM 684 C C . LEU A 1 87 ? -17.589 4.945 27.494 1.00 71.75 87 LEU A C 1
ATOM 686 O O . LEU A 1 87 ? -18.433 4.307 28.125 1.00 71.75 87 LEU A O 1
ATOM 690 N N . LEU A 1 88 ? -16.281 4.870 27.781 1.00 62.72 88 LEU A N 1
ATOM 691 C CA . LEU A 1 88 ? -15.821 4.246 29.017 1.00 62.72 88 LEU A CA 1
ATOM 692 C C . LEU A 1 88 ? -16.369 5.091 30.172 1.00 62.72 88 LEU A C 1
ATOM 694 O O . LEU A 1 88 ? -16.076 6.289 30.244 1.00 62.72 88 LEU A O 1
ATOM 698 N N . PRO A 1 89 ? -17.153 4.507 31.096 1.00 55.03 89 PRO A N 1
ATOM 699 C CA . PRO A 1 89 ? -17.470 5.194 32.333 1.00 55.03 89 PRO A CA 1
ATOM 700 C C . PRO A 1 89 ? -16.155 5.627 32.986 1.00 55.03 89 PRO A C 1
ATOM 702 O O . PRO A 1 89 ? -15.145 4.929 32.866 1.00 55.03 89 PRO A O 1
ATOM 705 N N . GLN A 1 90 ? -16.174 6.738 33.720 1.00 51.62 90 GLN A N 1
ATOM 706 C CA . GLN A 1 90 ? -15.124 7.147 34.663 1.00 51.62 90 GLN A CA 1
ATOM 707 C C . GLN A 1 90 ? -14.996 6.110 35.807 1.00 51.62 90 GLN A C 1
ATOM 709 O O . GLN A 1 90 ? -15.056 6.441 36.984 1.00 51.62 90 GLN A O 1
ATOM 714 N N . ALA A 1 91 ? -14.861 4.821 35.497 1.00 47.69 91 ALA A N 1
ATOM 715 C CA . ALA A 1 91 ? -14.839 3.705 36.431 1.00 47.69 91 ALA A CA 1
ATOM 716 C C . ALA A 1 91 ? -13.476 3.550 37.125 1.00 47.69 91 ALA A C 1
ATOM 718 O O . ALA A 1 91 ? -13.173 2.479 37.643 1.00 47.69 91 ALA A O 1
ATOM 719 N N . GLN A 1 92 ? -12.653 4.606 37.136 1.00 44.94 92 GLN A N 1
ATOM 720 C CA . GLN A 1 92 ? -11.402 4.684 37.892 1.00 44.94 92 GLN A CA 1
ATOM 721 C C . GLN A 1 92 ? -11.101 6.092 38.439 1.00 44.94 92 GLN A C 1
ATOM 723 O O . GLN A 1 92 ? -9.948 6.398 38.730 1.00 44.94 92 GLN A O 1
ATOM 728 N N . GLN A 1 93 ? -12.109 6.936 38.695 1.00 44.09 93 GLN A N 1
ATOM 729 C CA . GLN A 1 93 ? -11.966 7.885 39.807 1.00 44.09 93 GLN A CA 1
ATOM 730 C C . GLN A 1 93 ? -12.224 7.106 41.098 1.00 44.09 93 GLN A C 1
ATOM 732 O O . GLN A 1 93 ? -13.305 7.150 41.681 1.00 44.09 93 GLN A O 1
ATOM 737 N N . GLN A 1 94 ? -11.231 6.308 41.499 1.00 43.53 94 GLN A N 1
ATOM 738 C CA . GLN A 1 94 ? -11.170 5.784 42.855 1.00 43.53 94 GLN A CA 1
ATOM 739 C C . GLN A 1 94 ? -11.286 6.985 43.794 1.00 43.53 94 GLN A C 1
ATOM 741 O O . GLN A 1 94 ? -10.502 7.932 43.704 1.00 43.53 9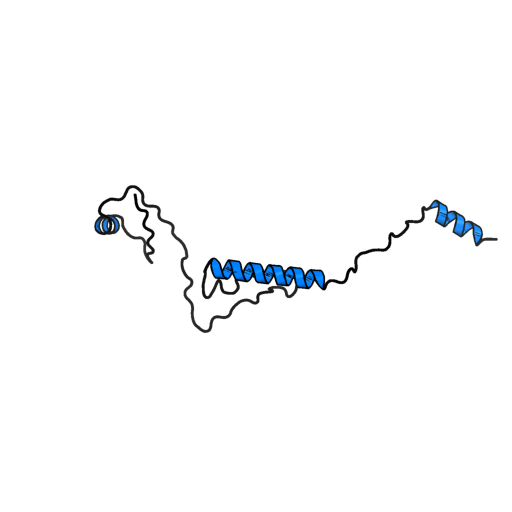4 GLN A O 1
ATOM 746 N N . GLN A 1 95 ? -12.284 6.951 44.681 1.00 43.38 95 GLN A N 1
ATOM 747 C CA . GLN A 1 95 ? -12.258 7.755 45.898 1.00 43.38 95 GLN A CA 1
ATOM 748 C C . GLN A 1 95 ? -10.848 7.652 46.487 1.00 43.38 95 GLN A C 1
ATOM 750 O O . GLN A 1 95 ? -10.294 6.548 46.466 1.00 43.38 95 GLN A O 1
ATOM 755 N N . PRO A 1 96 ? -10.249 8.736 47.010 1.00 40.34 96 PRO A N 1
ATOM 756 C CA . PRO A 1 96 ? -9.023 8.590 47.768 1.00 40.34 96 PRO A CA 1
ATOM 757 C C . PRO A 1 96 ? -9.350 7.637 48.914 1.00 40.34 96 PRO A C 1
ATOM 759 O O . PRO A 1 96 ? -10.055 7.992 49.860 1.00 40.34 96 PRO A O 1
ATOM 762 N N . HIS A 1 97 ? -8.907 6.388 48.789 1.00 50.34 97 HIS A N 1
ATOM 763 C CA . HIS A 1 97 ? -8.909 5.451 49.885 1.00 50.34 97 HIS A CA 1
ATOM 764 C C . HIS A 1 97 ? -7.966 6.085 50.897 1.00 50.34 97 HIS A C 1
ATOM 766 O O . HIS A 1 97 ? -6.749 6.019 50.739 1.00 50.34 97 HIS A O 1
ATOM 772 N N . ILE A 1 98 ? -8.525 6.799 51.876 1.00 59.88 98 ILE A N 1
ATOM 773 C CA . ILE A 1 98 ? -7.761 7.268 53.021 1.00 59.88 98 ILE A CA 1
ATOM 774 C C . ILE A 1 98 ? -7.242 5.991 53.666 1.00 59.88 98 ILE A C 1
ATOM 776 O O . ILE A 1 98 ? -7.992 5.258 54.316 1.00 59.88 98 ILE A O 1
ATOM 780 N N . ILE A 1 99 ? -5.973 5.683 53.405 1.00 61.22 99 ILE A N 1
ATOM 781 C CA . ILE A 1 99 ? -5.247 4.641 54.109 1.00 61.22 99 ILE A CA 1
ATOM 782 C C . ILE A 1 99 ? -5.168 5.154 55.539 1.00 61.22 99 ILE A C 1
ATOM 784 O O . ILE A 1 99 ? -4.308 5.969 55.869 1.00 61.22 99 ILE A O 1
ATOM 788 N N . LYS A 1 100 ? -6.124 4.737 56.372 1.00 62.44 100 LYS A N 1
ATOM 789 C CA . LYS A 1 100 ? -6.040 4.981 57.806 1.00 62.44 100 LYS A CA 1
ATOM 790 C C . LYS A 1 100 ? -4.743 4.360 58.282 1.00 62.44 100 LYS A C 1
ATOM 792 O O . LYS A 1 100 ? -4.476 3.187 58.001 1.00 62.44 100 LYS A O 1
ATOM 797 N N . SER A 1 101 ? -3.922 5.165 58.943 1.00 63.34 101 SER A N 1
ATOM 798 C CA . SER A 1 101 ? -2.643 4.679 59.442 1.00 63.34 101 SER A CA 1
ATOM 799 C C . SER A 1 101 ? -2.893 3.557 60.451 1.00 63.34 101 SER A C 1
ATOM 801 O O . SER A 1 101 ? -3.922 3.524 61.130 1.00 63.34 101 SER A O 1
ATOM 803 N N . PHE A 1 102 ? -1.941 2.635 60.568 1.00 53.28 102 PHE A N 1
ATOM 804 C CA . PHE A 1 102 ? -2.020 1.500 61.493 1.00 53.28 102 PHE A CA 1
ATOM 805 C C . PHE A 1 102 ? -2.336 1.934 62.942 1.00 53.28 102 PHE A C 1
ATOM 807 O O . PHE A 1 102 ? -3.019 1.223 63.678 1.00 53.28 102 PHE A O 1
ATOM 814 N N . ALA A 1 103 ? -1.922 3.149 63.323 1.00 61.31 103 ALA A N 1
ATOM 815 C CA . ALA A 1 103 ? -2.195 3.745 64.628 1.00 61.31 103 ALA A CA 1
ATOM 816 C C . ALA A 1 103 ? -3.690 4.042 64.870 1.00 61.31 103 ALA A C 1
ATOM 818 O O . ALA A 1 103 ? -4.187 3.863 65.983 1.00 61.31 103 ALA A O 1
ATOM 819 N N . GLU A 1 104 ? -4.434 4.446 63.836 1.00 60.78 104 GLU A N 1
ATOM 820 C CA . GLU A 1 104 ? -5.871 4.737 63.946 1.00 60.78 104 GLU A CA 1
ATOM 821 C C . GLU A 1 104 ? -6.699 3.450 64.079 1.00 60.78 104 GLU A C 1
ATOM 823 O O . GLU A 1 104 ? -7.712 3.427 64.781 1.00 60.78 104 GLU A O 1
ATOM 828 N N . GLN A 1 105 ? -6.241 2.355 63.462 1.00 59.94 105 GLN A N 1
ATOM 829 C CA . GLN A 1 105 ? -6.885 1.043 63.567 1.00 59.94 105 GLN A CA 1
ATOM 830 C C . GLN A 1 105 ? -6.674 0.395 64.946 1.00 59.94 105 GLN A C 1
ATOM 832 O O . GLN A 1 105 ? -7.596 -0.228 65.476 1.00 59.94 105 GLN A O 1
ATOM 837 N N . GLU A 1 106 ? -5.507 0.577 65.574 1.00 57.56 106 GLU A N 1
ATOM 838 C CA . GLU A 1 106 ? -5.270 0.101 66.945 1.00 57.56 106 GLU A CA 1
ATOM 839 C C . GLU A 1 106 ? -6.037 0.892 68.010 1.00 57.56 106 GLU A C 1
ATOM 841 O O . GLU A 1 106 ? -6.450 0.321 69.021 1.00 57.56 106 GLU A O 1
ATOM 846 N N . SER A 1 107 ? -6.224 2.201 67.815 1.00 55.12 107 SER A N 1
ATOM 847 C CA . SER A 1 107 ? -7.008 3.021 68.746 1.00 55.12 107 SER A CA 1
ATOM 848 C C . SER A 1 107 ? -8.486 2.621 68.732 1.00 55.12 107 SER A C 1
ATOM 850 O O . SER A 1 107 ? -9.096 2.523 69.794 1.00 55.12 107 SER A O 1
ATOM 852 N N . GLN A 1 108 ? -9.037 2.290 67.558 1.00 58.19 108 GLN A N 1
ATOM 853 C CA . GLN A 1 108 ? -10.403 1.775 67.453 1.00 58.19 108 GLN A CA 1
ATOM 854 C C . GLN A 1 108 ? -10.563 0.380 68.062 1.00 58.19 108 GLN A C 1
ATOM 856 O O . GLN A 1 108 ? -11.566 0.146 68.724 1.00 58.19 108 GLN A O 1
ATOM 861 N N . ARG A 1 109 ? -9.587 -0.528 67.914 1.00 56.78 109 ARG A N 1
ATOM 862 C CA . ARG A 1 109 ? -9.656 -1.854 68.561 1.00 56.78 109 ARG A CA 1
ATOM 863 C C . ARG A 1 109 ? -9.648 -1.766 70.088 1.00 56.78 109 ARG A C 1
ATOM 865 O O . ARG A 1 109 ? -10.424 -2.453 70.733 1.00 56.78 109 ARG A O 1
ATOM 872 N N . ARG A 1 110 ? -8.849 -0.864 70.665 1.00 54.88 110 ARG A N 1
ATOM 873 C CA . ARG A 1 110 ? -8.776 -0.672 72.125 1.00 54.88 110 ARG A CA 1
ATOM 874 C C . ARG A 1 110 ? -10.027 -0.054 72.753 1.00 54.88 110 ARG A C 1
ATOM 876 O O . ARG A 1 110 ? -10.176 -0.129 73.964 1.00 54.88 110 ARG A O 1
ATOM 883 N N . HIS A 1 111 ? -10.904 0.563 71.963 1.00 51.66 111 HIS A N 1
ATOM 884 C CA . HIS A 1 111 ? -12.110 1.222 72.472 1.00 51.66 111 HIS A CA 1
ATOM 885 C C . HIS A 1 111 ? -13.347 0.301 72.496 1.00 51.66 111 HIS A C 1
ATOM 887 O O . HIS A 1 111 ? -14.400 0.710 72.981 1.00 51.66 111 HIS A O 1
ATOM 893 N N . VAL A 1 112 ? -13.244 -0.921 71.958 1.00 54.50 112 VAL A N 1
ATOM 894 C CA . VAL A 1 112 ? -14.357 -1.892 71.903 1.00 54.50 112 VAL A CA 1
ATOM 895 C C . VAL A 1 112 ? -14.219 -2.988 72.973 1.00 54.50 112 VAL A C 1
ATOM 897 O O . VAL A 1 112 ? -15.193 -3.672 73.260 1.00 54.50 112 VAL A O 1
ATOM 900 N N . ASP A 1 113 ? -13.054 -3.099 73.619 1.00 51.28 113 ASP A N 1
ATOM 901 C CA . ASP A 1 113 ? -12.762 -4.100 74.656 1.00 51.28 113 ASP A CA 1
ATOM 902 C C . ASP A 1 113 ? -12.777 -3.503 76.086 1.00 51.28 113 ASP A C 1
ATOM 904 O O . ASP A 1 113 ? -11.810 -3.648 76.839 1.00 51.28 113 ASP A O 1
ATOM 908 N N . LEU A 1 114 ? -13.871 -2.822 76.459 1.00 46.41 114 LEU A N 1
ATOM 909 C CA . LEU A 1 114 ? -14.217 -2.441 77.843 1.00 46.41 114 LEU A CA 1
ATOM 910 C C . LEU A 1 114 ? -15.705 -2.685 78.116 1.00 46.41 114 LEU A C 1
ATOM 912 O O . LEU A 1 114 ? -16.534 -2.173 77.330 1.00 46.41 114 LEU A O 1
#

Organism: Zea mays (NCBI:txid4577)

Secondary structure (DSSP, 8-state):
--------SSPPPHHHHHHH-S--S---------SPPP-SSPPPPPSBSSSSS-B-TTGGGTT---HHHHHHHHHHHHHHHHHHHHHS--TT---------HHHHHHHHHTT--

InterPro domains:
  IPR010795 Prenylcysteine lyase [PF07156] (3-86)
  IPR017046 Prenylcysteine oxidase 1 [PTHR15944] (3-94)

Sequence (114 aa):
MAAYKMFSRAKLDDGLLDQIFRARIETIRINWAAYPHYQAPEEFAPIVLDGKQLYYVNTFESAASAIETGAVAAENVARLIISRLSLLPQAQQQQPHIIKSFAEQESQRRHVDL

pLDDT: mean 78.22, std 15.82, range [40.34, 95.38]

Foldseek 3Di:
DDDDDDDDPDDDDVVVVVVVDVDDDDDDDDDDPPADDDDPPDDFADQANPVPLDGDQCSCCNVDDDPVSSVVSNVVSVVVVVVVVVPPPVPPPPDPPPPDPPVVVVVVVVVVPD